Protein AF-A0A258A8W3-F1 (afdb_monomer)

Solvent-accessible surface area (backbone atoms only — not comparable to full-atom values): 7156 Å² total; per-residue (Å²): 132,51,65,25,40,38,36,38,75,41,75,58,67,68,72,68,50,91,82,73,74,51,95,86,41,65,62,57,78,90,43,48,54,81,93,49,32,38,38,36,44,77,48,104,87,41,72,48,75,45,62,35,70,74,63,49,41,70,80,40,82,88,62,84,82,79,55,66,92,83,44,84,89,71,77,48,68,48,69,43,96,44,70,68,55,50,50,52,53,38,52,50,43,29,74,67,74,31,41,50,57,78,47,81,78,42,75,70,88,62,36,50,34,52,25,30,70

Sequence (117 aa):
MSQAALSSLPSRLAASMPGYQLNFLTMPSAWTCGEVASAMMWSDTITLMILGQDFYATFIPHKTIADSSKVNEVLLCLSFDSRADVDAITQKAGAAGGKADVRPLQDMGFMYGRSFE

Secondary structure (DSSP, 8-state):
------B---HHHHHS-TT---TTS---GGGEETTTEEEEEEETTEEEEEE-HHHHHHHSTTSPPP-TTT----------SSHHHHHHHHHHHHHTT--B-SS--EE-SS-EE-BB-

Nearest PDB structures (foldseek):
  4gym-assembly1_A  TM=7.615E-01  e=4.099E-03  Conexibacter woesei DSM 14684
  4gym-assembly1_B  TM=7.744E-01  e=7.273E-03  Conexibacter woesei DSM 14684

Structure (mmCIF, N/CA/C/O backbone):
data_AF-A0A258A8W3-F1
#
_entry.id   AF-A0A258A8W3-F1
#
loop_
_atom_site.group_PDB
_atom_site.id
_atom_site.type_symbol
_atom_site.label_atom_id
_atom_site.label_alt_id
_atom_site.label_comp_id
_atom_site.label_asym_id
_atom_site.label_entity_id
_atom_site.label_seq_id
_atom_site.pdbx_PDB_ins_code
_atom_site.Cartn_x
_atom_site.Cartn_y
_atom_site.Cartn_z
_atom_site.occupancy
_atom_site.B_iso_or_equiv
_atom_site.auth_seq_id
_atom_site.auth_comp_id
_atom_site.auth_asym_id
_atom_site.auth_atom_id
_atom_site.pdbx_PDB_model_num
ATOM 1 N N . MET A 1 1 ? 10.759 7.210 -20.376 1.00 34.12 1 MET A N 1
ATOM 2 C CA . MET A 1 1 ? 10.175 7.607 -19.078 1.00 34.12 1 MET A CA 1
ATOM 3 C C . MET A 1 1 ? 8.890 6.820 -18.896 1.00 34.12 1 MET A C 1
ATOM 5 O O . MET A 1 1 ? 7.908 7.152 -19.542 1.00 34.12 1 MET A O 1
ATOM 9 N N . SER A 1 2 ? 8.920 5.737 -18.122 1.00 31.72 2 SER A N 1
ATOM 10 C CA . SER A 1 2 ? 7.716 4.980 -17.759 1.00 31.72 2 SER A CA 1
ATOM 11 C C . SER A 1 2 ? 7.333 5.433 -16.358 1.00 31.72 2 SER A C 1
ATOM 13 O O . SER A 1 2 ? 8.028 5.092 -15.410 1.00 31.72 2 SER A O 1
ATOM 15 N N . GLN A 1 3 ? 6.287 6.246 -16.221 1.00 31.86 3 GLN A N 1
ATOM 16 C CA . GLN A 1 3 ? 5.731 6.534 -14.900 1.00 31.86 3 GLN A CA 1
ATOM 17 C C . GLN A 1 3 ? 4.920 5.311 -14.479 1.00 31.86 3 GLN A C 1
ATOM 19 O O . GLN A 1 3 ? 3.872 5.025 -15.058 1.00 31.86 3 GLN A O 1
ATOM 24 N N . ALA A 1 4 ? 5.442 4.547 -13.524 1.00 40.62 4 ALA A N 1
ATOM 25 C CA . ALA A 1 4 ? 4.652 3.530 -12.852 1.00 40.62 4 ALA A CA 1
ATOM 26 C C . ALA A 1 4 ? 3.724 4.187 -11.822 1.00 40.62 4 ALA A C 1
ATOM 28 O O . ALA A 1 4 ? 4.043 5.238 -11.268 1.00 40.62 4 ALA A O 1
ATOM 29 N N . ALA A 1 5 ? 2.560 3.594 -11.594 1.00 35.03 5 ALA A N 1
ATOM 30 C CA . ALA A 1 5 ? 1.587 4.066 -10.622 1.00 35.03 5 ALA A CA 1
ATOM 31 C C . ALA A 1 5 ? 1.186 2.886 -9.738 1.00 35.03 5 ALA A C 1
ATOM 33 O O . ALA A 1 5 ? 0.478 1.983 -10.183 1.00 35.03 5 ALA A O 1
ATOM 34 N N . LEU A 1 6 ? 1.676 2.875 -8.501 1.00 38.22 6 LEU A N 1
ATOM 35 C CA . LEU A 1 6 ? 1.326 1.872 -7.501 1.00 38.22 6 LEU A CA 1
ATOM 36 C C . LEU A 1 6 ? -0.016 2.177 -6.869 1.00 38.22 6 LEU A C 1
ATOM 38 O O . LEU A 1 6 ? -0.055 3.000 -5.967 1.00 38.22 6 LEU A O 1
ATOM 42 N N . SER A 1 7 ? -1.079 1.510 -7.299 1.00 33.62 7 SER A N 1
ATOM 43 C CA . SER A 1 7 ? -2.397 1.760 -6.735 1.00 33.62 7 SER A CA 1
ATOM 44 C C . SER A 1 7 ? -2.662 0.892 -5.500 1.00 33.62 7 SER A C 1
ATOM 46 O O . SER A 1 7 ? -2.745 -0.326 -5.660 1.00 33.62 7 SER A O 1
ATOM 48 N N . SER A 1 8 ? -2.849 1.585 -4.369 1.00 34.72 8 SER A N 1
ATOM 49 C CA . SER A 1 8 ? -3.266 1.190 -3.004 1.00 34.72 8 SER A CA 1
ATOM 50 C C . SER A 1 8 ? -2.201 0.669 -2.020 1.00 34.72 8 SER A C 1
ATOM 52 O O . SER A 1 8 ? -1.521 -0.321 -2.231 1.00 34.72 8 SER A O 1
ATOM 54 N N . LEU A 1 9 ? -2.097 1.367 -0.884 1.00 39.69 9 LEU A N 1
ATOM 55 C 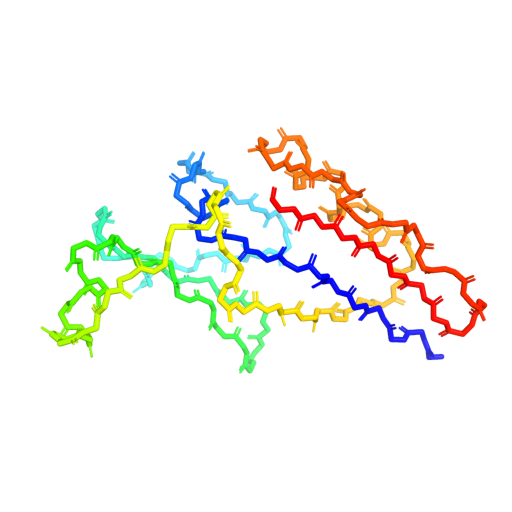CA . LEU A 1 9 ? -1.584 0.853 0.386 1.00 39.69 9 LEU A CA 1
ATOM 56 C C . LEU A 1 9 ? -2.759 0.951 1.364 1.00 39.69 9 LEU A C 1
ATOM 58 O O . LEU A 1 9 ? -3.035 2.053 1.846 1.00 39.69 9 LEU A O 1
ATOM 62 N N . PRO A 1 10 ? -3.514 -0.122 1.639 1.00 40.00 10 PRO A N 1
ATOM 63 C CA . PRO A 1 10 ? -4.484 -0.073 2.709 1.00 40.00 10 PRO A CA 1
ATOM 64 C C . PRO A 1 10 ? -3.737 0.042 4.032 1.00 40.00 10 PRO A C 1
ATOM 66 O O . PRO A 1 10 ? -2.682 -0.559 4.250 1.00 40.00 10 PRO A O 1
ATOM 69 N N . SER A 1 11 ? -4.351 0.775 4.955 1.00 40.56 11 SER A N 1
ATOM 70 C CA . SER A 1 11 ? -3.933 0.916 6.35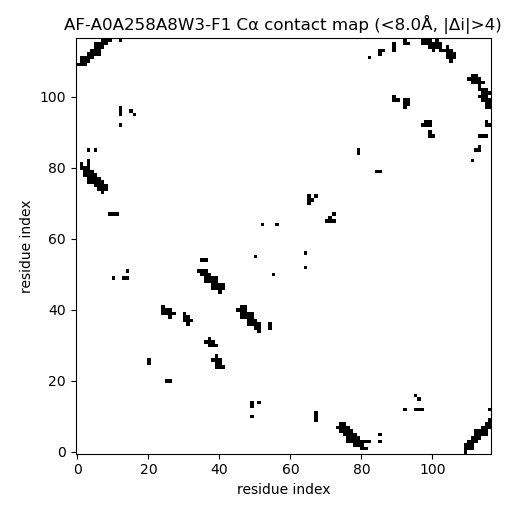4 1.00 40.56 11 SER A CA 1
ATOM 71 C C . SER A 1 11 ? -3.609 -0.419 7.047 1.00 40.56 11 SER A C 1
ATOM 73 O O . SER A 1 11 ? -2.868 -0.446 8.026 1.00 40.56 11 SER A O 1
ATOM 75 N N . ARG A 1 12 ? -4.119 -1.540 6.518 1.00 40.66 12 ARG A N 1
ATOM 76 C CA . ARG A 1 12 ? -3.906 -2.892 7.033 1.00 40.66 12 ARG A CA 1
ATOM 77 C C . ARG A 1 12 ? -2.539 -3.496 6.696 1.00 40.66 12 ARG A C 1
ATOM 79 O O . ARG A 1 12 ? -2.015 -4.211 7.545 1.00 40.66 12 ARG A O 1
ATOM 86 N N . LEU A 1 13 ? -1.940 -3.189 5.539 1.00 39.22 13 LEU A N 1
ATOM 87 C CA . LEU A 1 13 ? -0.603 -3.703 5.191 1.00 39.22 13 LEU A CA 1
ATOM 88 C C . LEU A 1 13 ? 0.463 -3.141 6.146 1.00 39.22 13 LEU A C 1
ATOM 90 O O . LEU A 1 13 ? 1.429 -3.809 6.490 1.00 39.22 13 LEU A O 1
ATOM 94 N N . ALA A 1 14 ? 0.237 -1.927 6.645 1.00 42.62 14 ALA A N 1
ATOM 95 C CA . ALA A 1 14 ? 1.097 -1.284 7.625 1.00 42.62 14 ALA A CA 1
ATOM 96 C C . ALA A 1 14 ? 0.948 -1.872 9.047 1.00 42.62 14 ALA A C 1
ATOM 98 O O . ALA A 1 14 ? 1.917 -1.911 9.802 1.00 42.62 14 ALA A O 1
ATOM 99 N N . ALA A 1 15 ? -0.247 -2.361 9.403 1.00 40.03 15 ALA A N 1
ATOM 100 C CA . ALA A 1 15 ? -0.537 -2.947 10.713 1.00 40.03 15 ALA A CA 1
ATOM 101 C C . ALA A 1 15 ? -0.165 -4.440 10.825 1.00 40.03 15 ALA A C 1
ATOM 103 O O . ALA A 1 15 ? 0.010 -4.943 11.932 1.00 40.03 15 ALA A O 1
ATOM 104 N N . SER A 1 16 ? -0.039 -5.169 9.707 1.00 35.50 16 SER A N 1
ATOM 105 C CA . SER A 1 16 ? 0.228 -6.618 9.704 1.00 35.50 16 SER A CA 1
ATOM 106 C C . SER A 1 16 ? 1.710 -7.006 9.644 1.00 35.50 16 SER A C 1
ATOM 108 O O . SER A 1 16 ? 2.009 -8.192 9.513 1.00 35.50 16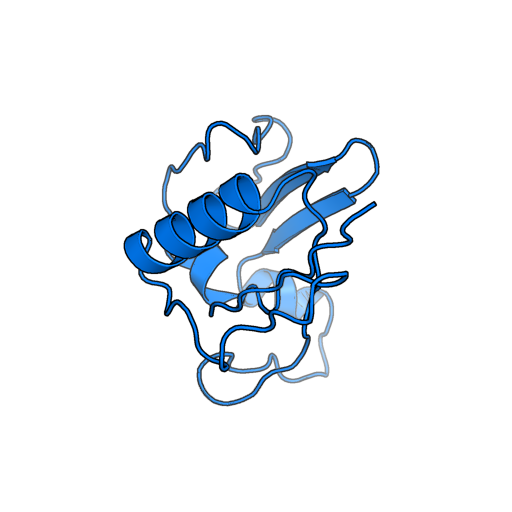 SER A O 1
ATOM 110 N N . MET A 1 17 ? 2.645 -6.054 9.723 1.00 40.75 17 MET A N 1
ATOM 111 C CA . MET A 1 17 ? 4.072 -6.317 9.485 1.00 40.75 17 MET A CA 1
ATOM 112 C C . MET A 1 17 ? 4.950 -5.991 10.705 1.00 40.75 17 MET A C 1
ATOM 114 O O . MET A 1 17 ? 5.688 -5.003 10.683 1.00 40.75 17 MET A O 1
ATOM 118 N N . PRO A 1 18 ? 4.944 -6.817 11.772 1.00 36.03 18 PRO A N 1
ATOM 119 C CA . PRO A 1 18 ? 5.940 -6.688 12.826 1.00 36.03 18 PRO A CA 1
ATOM 120 C C . PRO A 1 18 ? 7.323 -7.067 12.266 1.00 36.03 18 PRO A C 1
ATOM 122 O O . PRO A 1 18 ? 7.587 -8.225 11.949 1.00 36.03 18 PRO A O 1
ATOM 125 N N . GLY A 1 19 ? 8.212 -6.076 12.133 1.00 40.50 19 GLY A N 1
ATOM 126 C CA . GLY A 1 19 ? 9.648 -6.295 11.9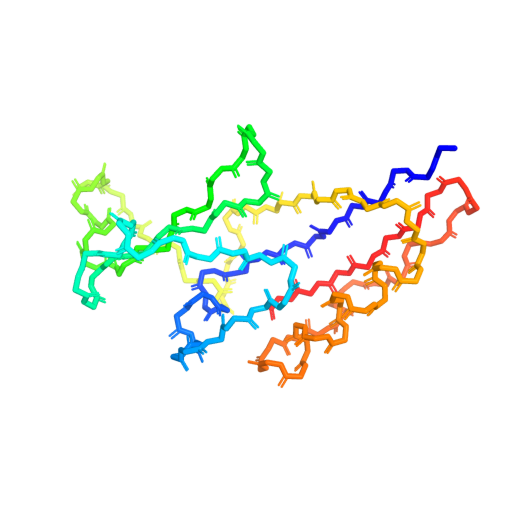18 1.00 40.50 19 GLY A CA 1
ATOM 127 C C . GLY A 1 19 ? 10.158 -6.335 10.473 1.00 40.50 19 GLY A C 1
ATOM 128 O O . GLY A 1 19 ? 11.290 -6.766 10.260 1.00 40.50 19 GLY A O 1
ATOM 129 N N . TYR A 1 20 ? 9.395 -5.888 9.472 1.00 37.38 20 TYR A N 1
ATOM 130 C CA . TYR A 1 20 ? 9.873 -5.956 8.088 1.00 37.38 20 TYR A CA 1
ATOM 131 C C . TYR A 1 20 ? 10.715 -4.727 7.699 1.00 37.38 20 TYR A C 1
ATOM 133 O O . TYR A 1 20 ? 10.192 -3.654 7.403 1.00 37.38 20 TYR A O 1
ATOM 141 N N . GLN A 1 21 ? 12.037 -4.905 7.636 1.00 37.59 21 GLN A N 1
ATOM 142 C CA . GLN A 1 21 ? 12.885 -4.101 6.758 1.00 37.59 21 GLN A CA 1
ATOM 143 C C . GLN A 1 21 ? 12.596 -4.544 5.323 1.00 37.59 21 GLN A C 1
ATOM 145 O O . GLN A 1 21 ? 13.116 -5.549 4.839 1.00 37.59 21 GLN A O 1
ATOM 150 N N . LEU A 1 22 ? 11.730 -3.811 4.621 1.00 36.84 22 LEU A N 1
ATOM 151 C CA . LEU A 1 22 ? 11.744 -3.873 3.165 1.00 36.84 22 LEU A CA 1
ATOM 152 C C . LEU A 1 22 ? 13.115 -3.305 2.802 1.00 36.84 22 LEU A C 1
ATOM 154 O O . LEU A 1 22 ? 13.343 -2.130 3.045 1.00 36.84 22 LEU A O 1
ATOM 158 N N . ASN A 1 23 ? 14.037 -4.112 2.268 1.00 32.66 23 ASN A N 1
ATOM 159 C CA . ASN A 1 23 ? 15.422 -3.711 1.937 1.00 32.66 23 ASN A CA 1
ATOM 160 C C . ASN A 1 23 ? 15.550 -2.547 0.914 1.00 32.66 23 ASN A C 1
ATOM 162 O O . ASN A 1 23 ? 16.628 -2.306 0.384 1.00 32.66 23 ASN A O 1
ATOM 166 N N . PHE A 1 24 ? 14.458 -1.831 0.635 1.00 38.44 24 PHE A N 1
ATOM 167 C CA . PHE A 1 24 ? 14.379 -0.603 -0.155 1.00 38.44 24 PHE A CA 1
ATOM 168 C C . PHE A 1 24 ? 13.792 0.590 0.627 1.00 38.44 24 PHE A C 1
ATOM 170 O O . P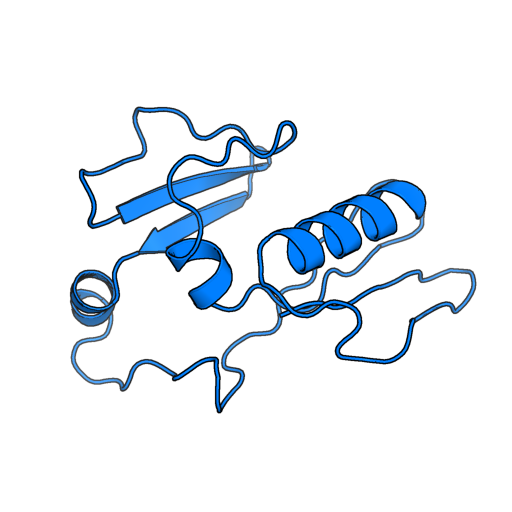HE A 1 24 ? 13.802 1.701 0.118 1.00 38.44 24 PHE A O 1
ATOM 177 N N . LEU A 1 25 ? 13.279 0.379 1.844 1.00 45.31 25 LEU A N 1
ATOM 178 C CA . LEU A 1 25 ? 12.610 1.376 2.677 1.00 45.31 25 LEU A CA 1
ATOM 179 C C . LEU A 1 25 ? 13.181 1.294 4.094 1.00 45.31 25 LEU A C 1
ATOM 181 O O . LEU A 1 25 ? 12.786 0.466 4.917 1.00 45.31 25 LEU A O 1
ATOM 185 N N . THR A 1 26 ? 14.172 2.134 4.361 1.00 45.72 26 THR A N 1
ATOM 186 C CA . THR A 1 26 ? 14.849 2.182 5.656 1.00 45.72 26 THR A CA 1
ATOM 187 C C . THR A 1 26 ? 13.945 2.878 6.674 1.00 45.72 26 THR A C 1
ATOM 189 O O . THR A 1 26 ? 13.591 4.041 6.503 1.00 45.72 26 THR A O 1
ATOM 192 N N . MET A 1 27 ? 13.590 2.180 7.755 1.00 48.41 27 MET A N 1
ATOM 193 C CA . MET A 1 27 ? 12.990 2.773 8.956 1.00 48.41 27 MET A CA 1
ATOM 194 C C . MET A 1 27 ? 14.123 3.275 9.862 1.00 48.41 27 MET A C 1
ATOM 196 O O . MET A 1 27 ? 14.852 2.441 10.411 1.00 48.41 27 MET A O 1
ATOM 200 N N . PRO A 1 28 ? 14.329 4.587 10.057 1.00 51.09 28 PRO A N 1
ATOM 201 C CA . PRO A 1 28 ? 15.302 5.045 11.034 1.00 51.09 28 PRO A CA 1
ATOM 202 C C . PRO A 1 28 ? 14.686 4.898 12.435 1.00 51.09 28 PRO A C 1
ATOM 204 O O . PRO A 1 28 ? 13.558 5.323 12.675 1.00 51.09 28 PRO A O 1
ATOM 207 N N . SER A 1 29 ? 15.424 4.307 13.379 1.00 50.66 29 SER A N 1
ATOM 208 C CA . SER A 1 29 ? 14.941 3.996 14.741 1.00 50.66 29 SER A CA 1
ATOM 209 C C . SER A 1 29 ? 14.461 5.215 15.545 1.00 50.66 29 SER A C 1
ATOM 211 O O . SER A 1 29 ? 13.730 5.064 16.518 1.00 50.66 29 SER A O 1
ATOM 213 N N . ALA A 1 30 ? 14.829 6.429 15.128 1.00 52.03 30 ALA A N 1
ATOM 214 C CA . ALA A 1 30 ? 14.349 7.681 15.712 1.00 52.03 30 ALA A CA 1
ATOM 215 C C . ALA A 1 30 ? 12.869 7.997 15.402 1.00 52.03 30 ALA A C 1
ATOM 217 O O . ALA A 1 30 ? 12.302 8.890 16.024 1.00 52.03 30 ALA A O 1
ATOM 218 N N . TRP A 1 31 ? 12.241 7.289 14.456 1.00 49.50 31 TRP A N 1
ATOM 219 C CA . TRP A 1 31 ? 10.883 7.580 13.972 1.00 49.50 31 TRP A CA 1
ATOM 220 C C . TRP A 1 31 ? 9.848 6.528 14.383 1.00 49.50 31 TRP A C 1
ATOM 222 O O . TRP A 1 31 ? 8.745 6.475 13.843 1.00 49.50 31 TRP A O 1
ATOM 232 N N . THR A 1 32 ? 10.199 5.688 15.355 1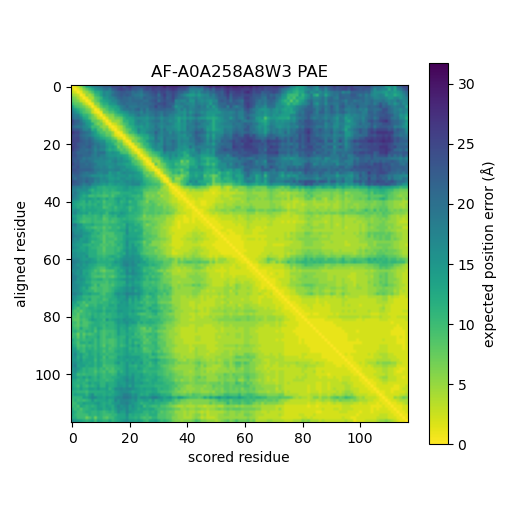.00 51.59 32 THR A N 1
ATOM 233 C CA . THR A 1 32 ? 9.294 4.743 16.016 1.00 51.59 32 THR A CA 1
ATOM 234 C C . THR A 1 32 ? 8.998 5.233 17.428 1.00 51.59 32 THR A C 1
ATOM 236 O O . THR A 1 32 ? 9.919 5.388 18.229 1.00 51.59 32 THR A O 1
ATOM 239 N N . CYS A 1 33 ? 7.724 5.463 17.749 1.00 49.44 33 CYS A N 1
ATOM 240 C CA . CYS A 1 33 ? 7.272 5.777 19.103 1.00 49.44 33 CYS A CA 1
ATOM 241 C C . CYS A 1 33 ? 6.514 4.569 19.665 1.00 49.44 33 CYS A C 1
ATOM 243 O O . CYS A 1 33 ? 5.309 4.421 19.447 1.00 49.44 33 CYS A O 1
ATOM 245 N N . GLY A 1 34 ? 7.235 3.686 20.364 1.00 61.56 34 GLY A N 1
ATOM 246 C CA . GLY A 1 34 ? 6.667 2.458 20.931 1.00 61.56 34 GLY A CA 1
ATOM 247 C C . GLY A 1 34 ? 5.919 1.614 19.888 1.00 61.56 34 GLY A C 1
ATOM 248 O O . GLY A 1 34 ? 6.367 1.491 18.751 1.00 61.56 34 GLY A O 1
ATOM 249 N N . GLU A 1 35 ? 4.768 1.060 20.276 1.00 63.91 35 GLU A N 1
ATOM 250 C CA . GLU A 1 35 ? 3.877 0.275 19.399 1.00 63.91 35 GLU A CA 1
ATOM 251 C C . GLU A 1 35 ? 2.759 1.117 18.749 1.00 63.91 35 GLU A C 1
ATOM 253 O O . GLU A 1 35 ? 1.953 0.595 17.983 1.00 63.91 35 GLU A O 1
ATOM 258 N N . VAL A 1 36 ? 2.677 2.420 19.051 1.00 67.12 36 VAL A N 1
ATOM 259 C CA . VAL A 1 36 ? 1.524 3.261 18.666 1.00 67.12 36 VAL A CA 1
ATOM 260 C C . VAL A 1 36 ? 1.726 4.025 17.360 1.00 67.12 36 VAL A C 1
ATOM 262 O O . VAL A 1 36 ? 0.746 4.419 16.724 1.00 67.12 36 VAL A O 1
ATOM 265 N N . ALA A 1 37 ? 2.977 4.252 16.956 1.00 67.00 37 ALA A N 1
ATOM 266 C CA . ALA A 1 37 ? 3.305 4.948 15.720 1.00 67.00 37 ALA A CA 1
ATOM 267 C C . ALA A 1 37 ? 4.702 4.583 15.203 1.00 67.00 37 ALA A C 1
ATOM 269 O O . ALA A 1 37 ? 5.668 4.478 15.963 1.00 67.00 37 ALA A O 1
ATOM 270 N N . SER A 1 38 ? 4.820 4.476 13.886 1.00 71.62 38 SER A N 1
ATOM 271 C CA . SER A 1 38 ? 6.080 4.332 13.159 1.00 71.62 38 SER A CA 1
ATOM 272 C C . SER A 1 38 ? 6.041 5.208 11.910 1.00 71.62 38 SER A C 1
ATOM 274 O O . SER A 1 38 ? 4.967 5.474 11.375 1.00 71.62 38 SER A O 1
ATOM 276 N N . ALA A 1 39 ? 7.189 5.676 11.429 1.00 68.88 39 ALA A N 1
ATOM 277 C CA . ALA A 1 39 ? 7.275 6.345 10.141 1.00 68.88 39 ALA A CA 1
ATOM 278 C C . ALA A 1 39 ? 8.403 5.772 9.284 1.00 68.88 39 ALA A C 1
ATOM 280 O O . ALA A 1 39 ? 9.498 5.484 9.766 1.00 68.88 39 ALA A O 1
ATOM 281 N N . MET A 1 40 ? 8.113 5.651 7.994 1.00 70.50 40 MET A N 1
ATOM 282 C CA . MET A 1 40 ? 8.990 5.122 6.962 1.00 70.50 40 MET A CA 1
ATOM 283 C C . MET A 1 40 ? 9.290 6.222 5.950 1.00 70.50 40 MET A C 1
ATOM 285 O O . MET A 1 40 ? 8.371 6.847 5.422 1.00 70.50 40 MET A O 1
ATOM 289 N N . MET A 1 41 ? 10.562 6.441 5.633 1.00 73.56 41 MET A N 1
ATOM 290 C CA . MET A 1 41 ? 10.927 7.318 4.522 1.00 73.56 41 MET A CA 1
ATOM 291 C C . MET A 1 41 ? 10.816 6.548 3.207 1.00 73.56 41 MET A C 1
ATOM 293 O O . MET A 1 41 ? 11.473 5.525 3.025 1.00 73.56 41 MET A O 1
ATOM 297 N N . TRP A 1 42 ? 9.974 7.041 2.303 1.00 73.38 42 TRP A N 1
ATOM 298 C CA . TRP A 1 42 ? 9.873 6.539 0.934 1.00 73.38 42 TRP A CA 1
ATOM 299 C C . TRP A 1 42 ? 10.928 7.182 0.029 1.00 73.38 42 TRP A C 1
ATOM 301 O O . TRP A 1 42 ? 11.538 6.515 -0.800 1.00 73.38 42 TRP A O 1
ATOM 311 N N . SER A 1 43 ? 11.157 8.483 0.208 1.00 73.88 43 SER A N 1
ATOM 312 C CA . SER A 1 43 ? 12.211 9.256 -0.451 1.00 73.88 43 SER A CA 1
ATOM 313 C C . SER A 1 43 ? 12.671 10.387 0.469 1.00 73.88 43 SER A C 1
ATOM 315 O O . SER A 1 43 ? 12.082 10.610 1.527 1.00 73.88 43 SER A O 1
ATOM 317 N N . ASP A 1 44 ? 13.658 11.169 0.032 1.00 74.88 44 ASP A N 1
ATOM 318 C CA . ASP A 1 44 ? 14.097 12.383 0.740 1.00 74.88 44 ASP A CA 1
ATOM 319 C C . ASP A 1 44 ? 12.974 13.424 0.923 1.00 74.88 44 ASP A C 1
ATOM 321 O O . ASP A 1 44 ? 13.103 14.353 1.718 1.00 74.88 44 ASP A O 1
ATOM 325 N N . THR A 1 45 ? 11.867 13.280 0.188 1.00 78.88 45 THR A N 1
ATOM 326 C CA . THR A 1 45 ? 10.729 14.208 0.189 1.00 78.88 45 THR A CA 1
ATOM 327 C C . THR A 1 45 ? 9.414 13.584 0.651 1.00 78.88 45 THR A C 1
ATOM 329 O O . THR A 1 45 ? 8.457 14.321 0.888 1.00 78.88 45 THR A O 1
ATOM 332 N N . ILE A 1 46 ? 9.333 12.255 0.777 1.00 77.56 46 ILE A N 1
ATOM 333 C CA . ILE A 1 46 ? 8.099 11.542 1.122 1.00 77.56 46 ILE A CA 1
ATOM 334 C C . ILE A 1 46 ? 8.338 10.670 2.349 1.00 77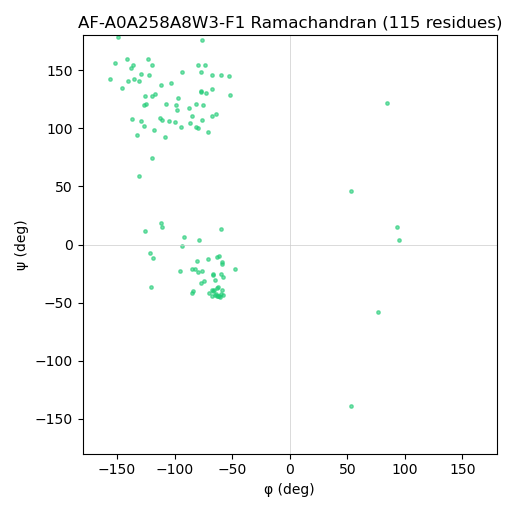.56 46 ILE A C 1
ATOM 336 O O . ILE A 1 46 ? 9.126 9.724 2.314 1.00 77.56 46 ILE A O 1
ATOM 340 N N . THR A 1 47 ? 7.562 10.933 3.398 1.00 76.81 47 THR A N 1
ATOM 341 C CA . THR A 1 47 ? 7.522 10.126 4.620 1.00 76.81 47 THR A CA 1
ATOM 342 C C . THR A 1 47 ? 6.118 9.573 4.818 1.00 76.81 47 THR A C 1
ATOM 344 O O . THR A 1 47 ? 5.137 10.316 4.804 1.00 76.81 47 THR A O 1
ATOM 347 N N . LEU A 1 48 ? 6.021 8.262 5.016 1.00 76.62 48 LEU A N 1
ATOM 348 C CA . LEU A 1 48 ? 4.787 7.543 5.296 1.00 76.62 48 LEU A CA 1
ATOM 349 C C . LEU A 1 48 ? 4.687 7.298 6.800 1.00 76.62 48 LEU A C 1
ATOM 351 O O . LEU A 1 48 ? 5.548 6.643 7.382 1.00 76.62 48 LEU A O 1
ATOM 355 N N . MET A 1 49 ? 3.634 7.812 7.430 1.00 75.19 49 MET A N 1
ATOM 356 C CA . MET A 1 49 ? 3.356 7.569 8.845 1.00 75.19 49 MET A CA 1
ATOM 357 C C . MET A 1 49 ? 2.352 6.429 8.995 1.00 75.19 49 MET A C 1
ATOM 359 O O . MET A 1 49 ? 1.260 6.466 8.433 1.00 75.19 49 MET A O 1
ATOM 363 N N . ILE A 1 50 ? 2.726 5.435 9.787 1.00 77.88 50 ILE A N 1
ATOM 364 C CA . ILE A 1 50 ? 1.911 4.292 10.170 1.00 77.88 50 ILE A CA 1
ATOM 365 C C . ILE A 1 50 ? 1.473 4.528 11.609 1.00 77.88 50 ILE A C 1
ATOM 367 O O . ILE A 1 50 ? 2.281 4.449 12.535 1.00 77.88 50 ILE A O 1
ATOM 371 N N . LEU A 1 51 ? 0.200 4.863 11.792 1.00 79.12 51 LEU A N 1
ATOM 372 C CA . LEU A 1 51 ? -0.360 5.211 13.094 1.00 79.12 51 LEU A CA 1
ATOM 373 C C . LEU A 1 51 ? -1.351 4.138 13.542 1.00 79.12 51 LEU A C 1
ATOM 375 O O . LEU A 1 51 ? -2.177 3.680 12.751 1.00 79.12 51 LEU A O 1
ATOM 379 N N . GLY A 1 52 ? -1.294 3.770 14.821 1.00 79.50 52 GLY A N 1
ATOM 380 C CA . GLY A 1 52 ? -2.340 2.976 15.453 1.00 79.50 52 GLY A CA 1
ATOM 381 C C . GLY A 1 52 ? -3.683 3.708 15.393 1.00 79.50 52 GLY A C 1
ATOM 382 O O . GLY A 1 52 ? -3.734 4.937 15.471 1.00 79.50 52 GLY A O 1
ATOM 383 N N . GLN A 1 53 ? -4.776 2.956 15.259 1.00 81.50 53 GLN A N 1
ATOM 384 C CA . GLN A 1 53 ? -6.109 3.513 15.011 1.00 81.50 53 GLN A CA 1
ATOM 385 C C . GLN A 1 53 ? -6.556 4.509 16.096 1.00 81.50 53 GLN A C 1
ATOM 387 O O . GLN A 1 53 ? -7.038 5.592 15.766 1.00 81.50 53 GLN A O 1
ATOM 392 N N . ASP A 1 54 ? -6.327 4.188 17.373 1.00 83.69 54 ASP A N 1
ATOM 393 C CA . ASP A 1 54 ? -6.681 5.062 18.501 1.00 83.69 54 ASP A CA 1
ATOM 394 C C . ASP A 1 54 ? -5.872 6.363 18.497 1.00 83.69 54 ASP A C 1
ATOM 396 O O . ASP A 1 54 ? -6.406 7.440 18.759 1.00 83.69 54 ASP A O 1
ATOM 400 N N . PHE A 1 55 ? -4.585 6.284 18.145 1.00 80.56 55 PHE A N 1
ATOM 401 C CA . PHE A 1 55 ? -3.734 7.464 18.039 1.00 80.56 55 PHE A CA 1
ATOM 402 C C . PHE A 1 55 ? -4.137 8.329 16.839 1.00 80.56 55 PHE A C 1
ATOM 404 O O . PHE A 1 55 ? -4.259 9.544 16.977 1.00 80.56 55 PHE A O 1
ATOM 411 N N . TYR A 1 56 ? -4.437 7.718 15.689 1.00 83.19 56 TYR A N 1
ATOM 412 C CA . TYR A 1 56 ? -4.962 8.422 14.517 1.00 83.19 56 TYR A CA 1
ATOM 413 C C . TYR A 1 56 ? -6.284 9.148 14.820 1.00 83.19 56 TYR A C 1
ATOM 415 O O . TYR A 1 56 ? -6.469 10.291 14.400 1.00 83.19 56 TYR A O 1
ATOM 423 N N . ALA A 1 57 ? -7.173 8.544 15.617 1.00 85.75 57 ALA A N 1
ATOM 424 C CA . ALA A 1 57 ? -8.442 9.155 16.019 1.00 85.75 57 ALA A CA 1
ATOM 425 C C . ALA A 1 57 ? -8.264 10.502 16.745 1.00 85.75 57 ALA A C 1
ATOM 427 O O . ALA A 1 57 ? -9.125 11.375 16.638 1.00 85.75 57 ALA A O 1
ATOM 428 N N . THR A 1 58 ? -7.128 10.715 17.423 1.00 86.12 58 THR A N 1
ATOM 429 C CA . THR A 1 58 ? -6.822 11.996 18.084 1.00 86.12 58 THR A CA 1
ATOM 430 C C . THR A 1 58 ? -6.621 13.151 17.097 1.00 86.12 58 THR A C 1
ATOM 432 O O . THR A 1 58 ? -6.903 14.298 17.439 1.00 86.12 58 THR A O 1
ATOM 435 N N . PHE A 1 59 ? -6.206 12.865 15.856 1.00 84.62 59 PHE A N 1
ATOM 436 C CA . PHE A 1 59 ? -6.048 13.867 14.795 1.00 84.62 59 PHE A CA 1
ATOM 437 C C . PHE A 1 59 ? -7.380 14.248 14.142 1.00 84.62 59 PHE A C 1
ATOM 439 O O . PHE A 1 59 ? -7.503 15.333 13.572 1.00 84.62 59 PHE A O 1
ATOM 446 N N . ILE A 1 60 ? -8.382 13.366 14.210 1.00 85.31 60 ILE A N 1
ATOM 447 C CA . ILE A 1 60 ? -9.680 13.539 13.549 1.00 85.31 60 ILE A CA 1
ATOM 448 C C . ILE A 1 60 ? -10.860 13.277 14.506 1.00 85.31 60 ILE A C 1
ATOM 450 O O . ILE A 1 60 ? -11.725 12.451 14.213 1.00 85.31 60 ILE A O 1
ATOM 454 N N . PRO A 1 61 ? -10.976 14.023 15.620 1.00 84.19 61 PRO A N 1
ATOM 455 C CA . PRO A 1 61 ? -11.856 13.694 16.753 1.00 84.19 61 PRO A CA 1
ATOM 456 C C . PRO A 1 61 ? -13.364 13.631 16.442 1.00 84.19 61 PRO A C 1
ATOM 458 O O . PRO A 1 61 ? -14.157 13.217 17.287 1.00 84.19 61 PRO A O 1
ATOM 461 N N . HIS A 1 62 ? -13.790 14.056 15.251 1.00 90.88 62 HIS A N 1
ATOM 462 C CA . HIS A 1 62 ? -15.198 14.123 14.845 1.00 90.88 62 HIS A CA 1
ATOM 463 C C . HIS A 1 62 ? -15.491 13.377 13.538 1.00 90.88 62 HIS A C 1
ATOM 465 O O . HIS A 1 62 ? -16.563 13.553 12.959 1.00 90.88 62 HIS A O 1
ATOM 471 N N . LYS A 1 63 ? -14.543 12.574 13.038 1.00 85.75 63 LYS A N 1
ATOM 472 C CA . LYS A 1 63 ? -14.710 11.796 11.807 1.00 85.75 63 LYS A CA 1
ATOM 473 C C . LYS A 1 63 ? -14.518 10.311 12.073 1.00 85.75 63 LYS A C 1
ATOM 475 O O . LYS A 1 63 ? -13.705 9.904 12.896 1.00 85.75 63 LYS A O 1
ATOM 480 N N . THR A 1 64 ? -15.276 9.501 11.346 1.00 87.69 64 THR A N 1
ATOM 481 C CA . THR A 1 64 ? -15.141 8.046 11.378 1.00 87.69 64 THR A CA 1
ATOM 482 C C . THR A 1 64 ? -13.932 7.624 10.553 1.00 87.69 64 THR A C 1
ATOM 484 O O . THR A 1 64 ? -13.786 8.054 9.411 1.00 87.69 64 THR A O 1
ATOM 487 N N . ILE A 1 65 ? -13.088 6.767 11.127 1.00 85.75 65 ILE A N 1
ATOM 488 C CA . ILE A 1 65 ? -11.969 6.138 10.418 1.00 85.75 65 ILE A CA 1
ATOM 489 C C . ILE A 1 65 ? -12.531 5.092 9.452 1.00 85.75 65 ILE A C 1
ATOM 491 O O . ILE A 1 65 ? -13.350 4.259 9.848 1.00 85.75 65 ILE A O 1
ATOM 495 N N . ALA A 1 66 ? -12.100 5.139 8.193 1.00 85.81 66 ALA A N 1
ATOM 496 C CA . ALA A 1 66 ? -12.541 4.210 7.165 1.00 85.81 66 ALA A CA 1
ATOM 497 C C . ALA A 1 66 ? -12.049 2.774 7.435 1.00 85.81 66 ALA A C 1
ATOM 499 O O . ALA A 1 66 ? -10.873 2.538 7.715 1.00 85.81 66 ALA A O 1
ATOM 500 N N . ASP A 1 67 ? -12.952 1.800 7.301 1.00 83.56 67 ASP A N 1
ATOM 501 C CA . ASP A 1 67 ? -12.609 0.375 7.301 1.00 83.56 67 ASP A CA 1
ATOM 502 C C . ASP A 1 67 ? -12.121 -0.020 5.901 1.00 83.56 67 ASP A C 1
ATOM 504 O O . ASP A 1 67 ? -12.926 -0.236 4.988 1.00 83.56 67 ASP A O 1
ATOM 508 N N . SER A 1 68 ? -10.799 -0.118 5.740 1.00 78.81 68 SER A N 1
ATOM 509 C CA . SER A 1 68 ? -10.140 -0.400 4.457 1.00 78.81 68 SER A CA 1
ATOM 510 C C . SER A 1 68 ? -10.476 -1.770 3.860 1.00 78.81 68 SER A C 1
ATOM 512 O O . SER A 1 68 ? -10.188 -2.002 2.693 1.00 78.81 68 SER A O 1
ATOM 514 N N . SER A 1 69 ? -11.132 -2.667 4.608 1.00 78.88 69 SER A N 1
ATOM 515 C CA . SER A 1 69 ? -11.659 -3.925 4.056 1.00 78.88 69 SER A CA 1
ATOM 516 C C . SER A 1 69 ? -12.997 -3.770 3.323 1.00 78.88 69 SER A C 1
ATOM 518 O O . SER A 1 69 ? -13.427 -4.6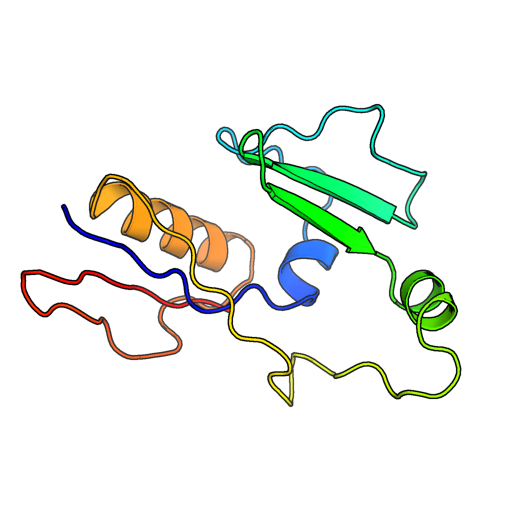86 2.622 1.00 78.88 69 SER A O 1
ATOM 520 N N . LYS A 1 70 ? -13.677 -2.631 3.500 1.00 83.81 70 LYS A N 1
ATOM 521 C CA . LYS A 1 70 ? -15.019 -2.367 2.956 1.00 83.81 70 LYS A CA 1
ATOM 522 C C . LYS A 1 70 ? -15.055 -1.167 2.027 1.00 83.81 70 LYS A C 1
ATOM 524 O O . LYS A 1 70 ? -15.829 -1.159 1.073 1.00 83.81 70 LYS A O 1
ATOM 529 N N . VAL A 1 71 ? -14.275 -0.136 2.338 1.00 83.44 71 VAL A N 1
ATOM 530 C CA . VAL A 1 71 ? -14.283 1.136 1.619 1.00 83.44 71 VAL A CA 1
ATOM 531 C C . VAL A 1 71 ? -12.859 1.605 1.357 1.00 83.44 71 VAL A C 1
ATOM 533 O O . VAL A 1 71 ? -11.977 1.460 2.197 1.00 83.44 71 VAL A O 1
ATOM 536 N N . ASN A 1 72 ? -12.648 2.204 0.189 1.00 80.06 72 ASN A N 1
ATOM 537 C CA . ASN A 1 72 ? -11.379 2.823 -0.173 1.00 80.06 72 ASN A CA 1
ATOM 538 C C . ASN A 1 72 ? -11.459 4.329 0.090 1.00 80.06 72 ASN A C 1
ATOM 540 O O . ASN A 1 72 ? -12.256 5.017 -0.545 1.00 80.06 72 ASN A O 1
ATOM 544 N N . GLU A 1 73 ? -10.647 4.838 1.019 1.00 79.19 73 GLU A N 1
ATOM 545 C CA . GLU A 1 73 ? -10.574 6.277 1.318 1.00 79.19 73 GLU A CA 1
ATOM 546 C C . GLU A 1 73 ? -9.619 7.009 0.366 1.00 79.19 73 GLU A C 1
ATOM 548 O O . GLU A 1 73 ? -9.928 8.095 -0.122 1.00 79.19 73 GLU A O 1
ATOM 553 N N . VAL A 1 74 ? -8.464 6.402 0.073 1.00 79.75 74 VAL A N 1
ATOM 554 C CA . VAL A 1 74 ? -7.401 6.995 -0.746 1.00 79.75 74 VAL A CA 1
ATOM 555 C C . VAL A 1 74 ? -6.787 5.939 -1.660 1.00 79.75 74 VAL A C 1
ATOM 557 O O . VAL A 1 74 ? -6.537 4.808 -1.248 1.00 79.75 74 VAL A O 1
ATOM 560 N N . LEU A 1 75 ? -6.488 6.342 -2.896 1.00 79.19 75 LEU A N 1
ATOM 561 C CA . LEU A 1 75 ? -5.655 5.593 -3.830 1.00 79.19 75 LEU A CA 1
ATOM 562 C C . LEU A 1 75 ? -4.337 6.348 -4.022 1.00 79.19 75 LEU A C 1
ATOM 564 O O . LEU A 1 75 ? -4.307 7.400 -4.657 1.00 79.19 75 LEU A O 1
ATOM 568 N N . LEU A 1 76 ? -3.254 5.823 -3.456 1.00 81.44 76 LEU A N 1
ATOM 569 C CA . LEU A 1 76 ? -1.905 6.331 -3.721 1.00 81.44 76 LEU A CA 1
ATOM 570 C C . LEU A 1 76 ? -1.414 5.783 -5.059 1.00 81.44 76 LEU A C 1
ATOM 572 O O . LEU A 1 76 ? -1.904 4.741 -5.465 1.00 81.44 76 LEU A O 1
ATOM 576 N N . CYS A 1 77 ? -0.493 6.483 -5.725 1.00 83.25 77 CYS A N 1
ATOM 577 C CA . CYS A 1 77 ? 0.172 6.061 -6.961 1.00 83.25 77 CYS A CA 1
ATOM 578 C C . CYS A 1 77 ? 1.665 6.386 -6.848 1.00 83.25 77 CYS A C 1
ATOM 580 O O . CYS A 1 77 ? 2.038 7.555 -6.895 1.00 83.25 77 CYS A O 1
ATOM 582 N N . LEU A 1 78 ? 2.510 5.365 -6.688 1.00 81.31 78 LEU A N 1
ATOM 583 C CA . LEU A 1 78 ? 3.969 5.524 -6.585 1.00 81.31 78 LEU A CA 1
ATOM 584 C C . LEU A 1 78 ? 4.665 5.135 -7.889 1.00 81.31 78 LEU A C 1
ATOM 586 O O . LEU A 1 78 ? 4.306 4.129 -8.506 1.00 81.31 78 LEU A O 1
ATOM 590 N N . SER A 1 79 ? 5.663 5.928 -8.274 1.00 82.31 79 SER A N 1
ATOM 591 C CA . SER A 1 79 ? 6.488 5.687 -9.455 1.00 82.31 79 SER A CA 1
ATOM 592 C C . SER A 1 79 ? 7.752 4.914 -9.139 1.00 82.31 79 SER A C 1
ATOM 594 O O . SER A 1 79 ? 8.314 5.023 -8.054 1.00 82.31 79 SER A O 1
ATOM 596 N N . PHE A 1 80 ? 8.168 4.132 -10.128 1.00 85.38 80 PHE A N 1
ATOM 597 C CA . PHE A 1 80 ? 9.334 3.268 -10.104 1.00 85.38 80 PHE A CA 1
ATOM 598 C C . PHE A 1 80 ? 10.081 3.409 -11.424 1.00 85.38 80 PHE A C 1
ATOM 600 O O . PHE A 1 80 ? 9.475 3.718 -12.455 1.00 85.38 80 PHE A O 1
ATOM 607 N N . ASP A 1 81 ? 11.380 3.140 -11.385 1.00 86.19 81 ASP A N 1
ATOM 608 C CA . ASP A 1 81 ? 12.270 3.341 -12.526 1.00 86.19 81 ASP A CA 1
ATOM 609 C C . ASP A 1 81 ? 12.124 2.250 -13.595 1.00 86.19 81 ASP A C 1
ATOM 611 O O . ASP A 1 81 ? 12.428 2.482 -14.770 1.00 86.19 81 ASP A O 1
ATOM 615 N N . SER A 1 82 ? 11.624 1.065 -13.225 1.00 89.88 82 SER A N 1
ATOM 616 C CA . SER A 1 82 ? 11.476 -0.060 -14.147 1.00 89.88 82 SER A CA 1
ATOM 617 C C . SER A 1 82 ? 10.201 -0.882 -13.936 1.00 89.88 82 SER A C 1
ATOM 619 O O . SER A 1 82 ? 9.596 -0.901 -12.865 1.00 89.88 82 SER A O 1
ATOM 621 N N . ARG A 1 83 ? 9.808 -1.626 -14.980 1.00 91.50 83 ARG A N 1
ATOM 622 C CA . ARG A 1 83 ? 8.705 -2.602 -14.916 1.00 91.50 83 ARG A CA 1
ATOM 623 C C . ARG A 1 83 ? 8.997 -3.728 -13.919 1.00 91.50 83 ARG A C 1
ATOM 625 O O . ARG A 1 83 ? 8.099 -4.158 -13.205 1.00 91.50 83 ARG A O 1
ATOM 632 N N . ALA A 1 84 ? 10.259 -4.147 -13.834 1.00 91.44 84 ALA A N 1
ATOM 6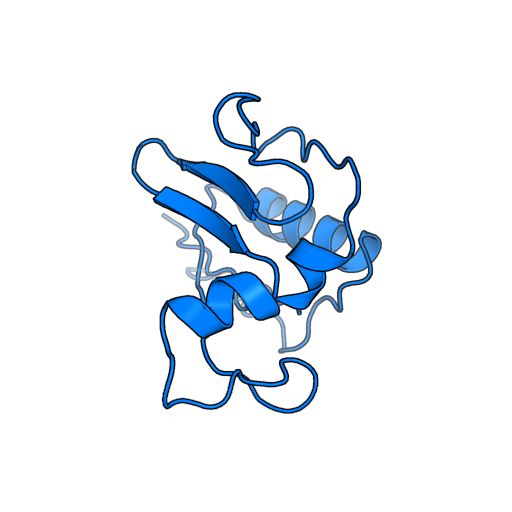33 C CA . ALA A 1 84 ? 10.692 -5.177 -12.898 1.00 91.44 84 ALA A CA 1
ATOM 634 C C . ALA A 1 84 ? 10.497 -4.739 -11.437 1.00 91.44 84 ALA A C 1
ATOM 636 O O . ALA A 1 84 ? 10.071 -5.547 -10.616 1.00 91.44 84 ALA A O 1
ATOM 637 N N . ASP A 1 85 ? 10.731 -3.462 -11.121 1.00 88.12 85 ASP A N 1
ATOM 638 C CA . ASP A 1 85 ? 10.516 -2.934 -9.767 1.00 88.12 85 ASP A CA 1
ATOM 639 C C . ASP A 1 85 ? 9.030 -2.914 -9.394 1.00 88.12 85 ASP A C 1
ATOM 641 O O . ASP A 1 85 ? 8.668 -3.290 -8.278 1.00 88.12 85 ASP A O 1
ATOM 645 N N . VAL A 1 86 ? 8.160 -2.558 -10.350 1.00 88.94 86 VAL A N 1
ATOM 646 C CA . VAL A 1 86 ? 6.696 -2.632 -10.194 1.00 88.94 86 VAL A CA 1
ATOM 647 C C . VAL A 1 86 ? 6.245 -4.066 -9.910 1.00 88.94 86 VAL A C 1
ATOM 649 O O . VAL A 1 86 ? 5.403 -4.301 -9.039 1.00 88.94 86 VAL A O 1
ATOM 652 N N . ASP A 1 87 ? 6.814 -5.042 -10.614 1.00 90.38 87 ASP A N 1
ATOM 653 C CA . ASP A 1 87 ? 6.503 -6.451 -10.383 1.00 90.38 87 ASP A CA 1
ATOM 654 C C . ASP A 1 87 ? 7.001 -6.932 -9.023 1.00 90.38 87 ASP A C 1
ATOM 656 O O . ASP A 1 87 ? 6.258 -7.590 -8.290 1.00 90.38 87 ASP A O 1
ATOM 660 N N . ALA A 1 88 ? 8.229 -6.562 -8.660 1.00 89.19 88 ALA A N 1
ATOM 661 C CA . ALA A 1 88 ? 8.850 -6.955 -7.406 1.00 89.19 88 ALA A CA 1
ATOM 662 C C . ALA A 1 88 ? 8.085 -6.411 -6.194 1.00 89.19 88 ALA A C 1
ATOM 664 O O . ALA A 1 88 ? 7.847 -7.159 -5.242 1.00 89.19 88 ALA A O 1
ATOM 665 N N . ILE A 1 89 ? 7.672 -5.136 -6.209 1.00 86.44 89 ILE A N 1
ATOM 666 C CA . ILE A 1 89 ? 6.896 -4.568 -5.099 1.00 86.44 89 ILE A CA 1
ATOM 667 C C . ILE A 1 89 ? 5.509 -5.209 -5.000 1.00 86.44 89 ILE A C 1
ATOM 669 O O . ILE A 1 89 ? 5.073 -5.543 -3.901 1.00 86.44 89 ILE A O 1
ATOM 673 N N . THR A 1 90 ? 4.854 -5.465 -6.136 1.00 87.38 90 THR A N 1
ATOM 674 C CA . THR A 1 90 ? 3.517 -6.075 -6.164 1.00 87.38 90 THR A CA 1
ATOM 675 C C . THR A 1 90 ? 3.543 -7.503 -5.624 1.00 87.38 90 THR A C 1
ATOM 677 O O . THR A 1 90 ? 2.704 -7.879 -4.806 1.00 87.38 90 THR A O 1
ATOM 680 N N . GLN A 1 91 ? 4.542 -8.297 -6.019 1.00 88.25 91 GLN A N 1
ATOM 681 C CA . GLN A 1 91 ? 4.727 -9.653 -5.497 1.00 88.25 91 GLN A CA 1
ATOM 682 C C . GLN A 1 91 ? 5.032 -9.652 -3.997 1.00 88.25 91 GLN A C 1
ATOM 684 O O . GLN A 1 91 ? 4.469 -10.460 -3.261 1.00 88.25 91 GLN A O 1
ATOM 689 N N . LYS A 1 92 ? 5.887 -8.735 -3.529 1.00 84.31 92 LYS A N 1
ATOM 690 C CA . LYS A 1 92 ? 6.198 -8.597 -2.100 1.00 84.31 92 LYS A CA 1
ATOM 691 C C . LYS A 1 92 ? 4.965 -8.231 -1.283 1.00 84.31 92 LYS A C 1
ATOM 693 O O . LYS A 1 92 ? 4.752 -8.836 -0.239 1.00 84.31 92 LYS A O 1
ATOM 698 N N . ALA A 1 93 ? 4.150 -7.292 -1.763 1.00 83.25 93 ALA A N 1
ATOM 699 C CA . ALA A 1 93 ? 2.910 -6.905 -1.097 1.00 83.25 93 ALA A CA 1
ATOM 700 C C . ALA A 1 93 ? 1.931 -8.085 -0.993 1.00 83.25 93 ALA A C 1
ATOM 702 O O . ALA A 1 93 ? 1.401 -8.350 0.083 1.00 83.25 93 ALA A O 1
ATOM 703 N N . GLY A 1 94 ? 1.770 -8.856 -2.075 1.00 84.38 94 GLY A N 1
ATOM 704 C CA . GLY A 1 94 ? 0.972 -10.084 -2.058 1.00 84.38 94 GLY A CA 1
ATOM 705 C C . GLY A 1 94 ? 1.500 -11.132 -1.069 1.00 84.38 94 GLY A C 1
ATOM 706 O O . GLY A 1 94 ? 0.747 -11.696 -0.281 1.00 84.38 94 GLY A O 1
ATOM 707 N N . ALA A 1 95 ? 2.816 -11.364 -1.055 1.00 83.06 95 ALA A N 1
ATOM 708 C CA . ALA A 1 95 ? 3.450 -12.312 -0.135 1.00 83.06 95 ALA A CA 1
ATOM 709 C C . ALA A 1 95 ? 3.374 -11.874 1.341 1.00 83.06 95 ALA A C 1
ATOM 711 O O . ALA A 1 95 ? 3.396 -12.716 2.236 1.00 83.06 95 ALA A O 1
ATOM 712 N N . ALA A 1 96 ? 3.263 -10.570 1.595 1.00 77.81 96 ALA A N 1
ATOM 713 C CA . ALA A 1 96 ? 3.123 -9.978 2.923 1.00 77.81 96 ALA A CA 1
ATOM 714 C C . ALA A 1 96 ? 1.696 -10.061 3.503 1.00 77.81 96 ALA A C 1
ATOM 716 O O . ALA A 1 96 ? 1.447 -9.537 4.589 1.00 77.81 96 ALA A O 1
ATOM 717 N N . GLY A 1 97 ? 0.762 -10.714 2.804 1.00 79.69 97 GLY A N 1
ATOM 718 C CA . GLY A 1 97 ? -0.635 -10.841 3.228 1.00 79.69 97 GLY A CA 1
ATOM 719 C C . GLY A 1 97 ? -1.570 -9.788 2.634 1.00 79.69 97 GLY A C 1
ATOM 720 O O . GLY A 1 97 ? -2.754 -9.790 2.970 1.00 79.69 97 GLY A O 1
ATOM 721 N N . GLY A 1 98 ? -1.062 -8.925 1.749 1.00 82.38 98 GLY A N 1
ATOM 722 C CA . GLY A 1 98 ? -1.895 -8.138 0.848 1.00 82.38 98 GLY A CA 1
ATOM 723 C C . GLY A 1 98 ? -2.428 -8.985 -0.311 1.00 82.38 98 GLY A C 1
ATOM 724 O O . GLY A 1 98 ? -2.081 -10.155 -0.498 1.00 82.38 98 GLY A O 1
ATOM 725 N N . LYS A 1 99 ? -3.268 -8.381 -1.137 1.00 84.44 99 LYS A N 1
ATOM 726 C CA . LYS A 1 99 ? -3.863 -8.964 -2.331 1.00 84.44 99 LYS A CA 1
ATOM 727 C C . LYS A 1 99 ? -3.315 -8.240 -3.548 1.00 84.44 99 LYS A C 1
ATOM 729 O O . LYS A 1 99 ? -3.630 -7.083 -3.802 1.00 84.44 99 LYS A O 1
ATOM 734 N N . ALA A 1 100 ? -2.475 -8.937 -4.300 1.00 87.88 100 ALA A N 1
ATOM 735 C CA . ALA A 1 100 ? -1.934 -8.436 -5.554 1.00 87.88 100 ALA A CA 1
ATOM 736 C C . ALA A 1 100 ? -2.984 -8.448 -6.677 1.00 87.88 100 ALA A C 1
ATOM 738 O O . ALA A 1 100 ? -3.919 -9.248 -6.669 1.00 87.88 100 ALA A O 1
ATOM 739 N N . ASP A 1 101 ? -2.785 -7.564 -7.652 1.00 86.94 101 ASP A N 1
ATOM 740 C CA . ASP A 1 101 ? -3.546 -7.437 -8.896 1.00 86.94 101 ASP A CA 1
ATOM 741 C C . ASP A 1 101 ? -5.064 -7.314 -8.687 1.00 86.94 101 ASP A C 1
ATOM 743 O O . ASP A 1 101 ? -5.874 -7.937 -9.373 1.00 86.94 101 ASP A O 1
ATOM 747 N N . VAL A 1 102 ? -5.462 -6.462 -7.735 1.00 86.25 102 VAL A N 1
ATOM 748 C CA . VAL A 1 102 ? -6.877 -6.139 -7.452 1.00 86.25 102 VAL A CA 1
ATOM 749 C C . VAL A 1 102 ? -7.605 -5.531 -8.652 1.00 86.25 102 VAL A C 1
ATOM 751 O O . VAL A 1 102 ? -8.825 -5.643 -8.771 1.00 86.25 102 VAL A O 1
ATOM 754 N N . ARG A 1 103 ? -6.857 -4.896 -9.558 1.00 85.88 103 ARG A N 1
ATOM 755 C CA . ARG A 1 103 ? -7.313 -4.404 -10.857 1.00 85.88 103 ARG A CA 1
ATOM 756 C C . ARG A 1 103 ? -6.512 -5.080 -11.973 1.00 85.88 103 ARG A C 1
ATOM 758 O O . ARG A 1 103 ? -5.360 -5.453 -11.745 1.00 85.88 103 ARG A O 1
ATOM 765 N N . PRO A 1 104 ? -7.077 -5.180 -13.192 1.00 89.69 104 PRO A N 1
ATOM 766 C CA . PRO A 1 104 ? -6.346 -5.677 -14.350 1.00 89.69 104 PRO A CA 1
ATOM 767 C C . PRO A 1 104 ? -5.021 -4.939 -14.560 1.00 89.69 104 PRO A C 1
ATOM 769 O O . PRO A 1 104 ? -4.940 -3.726 -14.339 1.00 89.69 104 PRO A O 1
ATOM 772 N N . LEU A 1 105 ? -4.012 -5.678 -15.028 1.00 89.81 105 LEU A N 1
ATOM 773 C CA . LEU A 1 105 ? -2.712 -5.129 -15.400 1.00 89.81 105 LEU A CA 1
ATOM 774 C C . LEU A 1 105 ? -2.891 -3.957 -16.369 1.00 89.81 105 LEU A C 1
ATOM 776 O O . LEU A 1 105 ? -3.556 -4.083 -17.400 1.00 89.81 105 LEU A O 1
ATOM 780 N N . GLN A 1 106 ? -2.267 -2.826 -16.051 1.00 88.69 106 GLN A N 1
ATOM 781 C CA . GLN A 1 106 ? -2.225 -1.684 -16.949 1.00 88.69 106 GLN A CA 1
ATOM 782 C C . GLN A 1 106 ? -0.936 -1.740 -17.759 1.00 88.69 106 GLN A C 1
ATOM 784 O O . GLN A 1 106 ? 0.116 -1.362 -17.255 1.00 88.69 106 GLN A O 1
ATOM 789 N N . ASP A 1 107 ? -1.019 -2.190 -19.009 1.00 91.38 107 ASP A N 1
ATOM 790 C CA . ASP A 1 107 ? 0.096 -2.127 -19.955 1.00 91.38 107 ASP A CA 1
ATOM 791 C C . ASP A 1 107 ? -0.344 -1.439 -21.247 1.00 91.38 107 ASP A C 1
ATOM 793 O O . ASP A 1 107 ? -1.034 -2.017 -22.084 1.00 91.38 107 ASP A O 1
ATOM 797 N N . MET A 1 108 ? 0.033 -0.170 -21.384 1.00 86.00 108 MET A N 1
ATOM 798 C CA . MET A 1 108 ? -0.253 0.652 -22.566 1.00 86.00 108 MET A CA 1
ATOM 799 C C . MET A 1 108 ? 1.028 0.983 -23.346 1.00 86.00 108 MET A C 1
ATOM 801 O O . MET A 1 108 ? 1.073 1.956 -24.097 1.00 86.00 108 MET A O 1
ATOM 805 N N . GLY A 1 109 ? 2.111 0.227 -23.134 1.00 85.56 109 GLY A N 1
ATOM 806 C CA . GLY A 1 109 ? 3.434 0.498 -23.706 1.00 85.56 109 GLY A CA 1
ATOM 807 C C . GLY A 1 109 ? 4.167 1.642 -22.995 1.00 85.56 109 GLY A C 1
ATOM 808 O O . GLY A 1 109 ? 5.245 1.425 -22.439 1.00 85.56 109 GLY A O 1
ATOM 809 N N . PHE A 1 110 ? 3.566 2.835 -22.950 1.00 81.38 110 PHE A N 1
ATOM 810 C CA . PHE A 1 110 ? 4.098 4.013 -22.244 1.00 81.38 110 PHE A CA 1
ATOM 811 C C . PHE A 1 110 ? 3.801 4.017 -20.737 1.00 81.38 110 PHE A C 1
ATOM 813 O O . PHE A 1 110 ? 4.473 4.711 -19.977 1.00 81.38 110 PHE A O 1
ATOM 820 N N . MET A 1 111 ? 2.792 3.254 -20.316 1.00 81.62 111 MET A N 1
ATOM 821 C CA . MET A 1 111 ? 2.362 3.130 -18.930 1.00 81.62 111 MET A CA 1
ATOM 822 C C . MET A 1 111 ? 2.356 1.658 -18.553 1.00 81.62 111 MET A C 1
ATOM 824 O O . MET A 1 111 ? 1.759 0.840 -19.256 1.00 81.62 111 MET A O 1
ATOM 828 N N . TYR A 1 112 ? 3.023 1.356 -17.446 1.00 90.38 112 TYR A N 1
ATOM 829 C CA . TYR A 1 112 ? 3.016 0.047 -16.817 1.00 90.38 112 TYR A CA 1
ATOM 830 C C . TYR A 1 112 ? 2.633 0.207 -15.351 1.00 90.38 112 TYR A C 1
ATOM 832 O O . TYR A 1 112 ? 3.308 0.925 -14.612 1.00 90.38 112 TYR A O 1
ATOM 840 N N . GLY A 1 113 ? 1.545 -0.431 -14.938 1.00 89.06 113 GLY A N 1
ATOM 841 C CA . GLY A 1 113 ? 0.994 -0.270 -13.601 1.00 89.06 113 GLY A CA 1
ATOM 842 C C . GLY A 1 113 ? 0.381 -1.555 -13.079 1.00 89.06 113 GLY A C 1
ATOM 843 O O . GLY A 1 113 ? -0.388 -2.227 -13.772 1.00 89.06 113 GLY A O 1
ATOM 844 N N . ARG A 1 114 ? 0.699 -1.857 -11.823 1.00 90.25 114 ARG A N 1
ATOM 845 C CA . ARG A 1 114 ? 0.090 -2.932 -11.047 1.00 90.25 114 ARG A CA 1
ATOM 846 C C . ARG A 1 114 ? -0.512 -2.366 -9.772 1.00 90.25 114 ARG A C 1
ATOM 848 O O . ARG A 1 114 ? -0.210 -1.247 -9.356 1.00 90.25 114 ARG A O 1
ATOM 855 N N . SER A 1 115 ? -1.436 -3.125 -9.210 1.00 87.50 115 SER A N 1
ATOM 856 C CA . SER A 1 115 ? -2.247 -2.709 -8.072 1.00 87.50 115 SER A CA 1
ATOM 857 C C . SER A 1 115 ? -2.188 -3.769 -6.992 1.00 87.50 115 SER A C 1
ATOM 859 O O . SER A 1 115 ? -2.090 -4.949 -7.317 1.00 87.50 115 SER A O 1
ATOM 861 N N . PHE A 1 116 ? -2.250 -3.370 -5.729 1.00 85.88 116 PHE A N 1
ATOM 862 C CA . PHE A 1 116 ? -2.411 -4.306 -4.623 1.00 85.88 116 PHE A CA 1
ATOM 863 C C . PHE A 1 116 ? -3.131 -3.643 -3.455 1.00 85.88 116 PHE A C 1
ATOM 865 O O . PHE A 1 116 ? -3.094 -2.424 -3.342 1.00 85.88 116 PHE A O 1
ATOM 872 N N . GLU A 1 117 ? -3.778 -4.429 -2.599 1.00 81.44 117 GLU A N 1
ATOM 873 C CA . GLU A 1 117 ? -4.314 -3.972 -1.309 1.00 81.44 117 GLU A CA 1
ATOM 874 C C . GLU A 1 117 ? -3.798 -4.850 -0.164 1.00 81.44 117 GLU A C 1
ATOM 876 O O . GLU A 1 117 ? -4.117 -6.051 -0.135 1.00 81.44 117 GLU A O 1
#

Radius of gyration: 15.14 Å; Cα contacts (8 Å, |Δi|>4): 171; chains: 1; bounding box: 31×26×45 Å

pLDDT: mean 70.63, std 19.82, range [31.72, 91.5]

Foldseek 3Di:
DAFEWEWDDPLVLLVLDDPDPPVQKDFDPVQDDDSAKGWIDNDPPDIDINGHPVRVCVVVVPDDDDDSVPDDPDIGTHGDPDLVVQVVVQVVSVVSVKAWQPDPFDDPPSYGYTYID

Mean predicted aligned error: 9.73 Å